Protein AF-A0AAD5X9J0-F1 (afdb_monomer)

Nearest PDB structures (foldseek):
  5xuk-assembly1_A  TM=8.254E-01  e=4.945E-06  Helicobacter pylori 26695
  3hqj-assembly1_A  TM=7.971E-01  e=2.327E-04  Mycobacterium tuberculosis

Mean predicted aligned error: 8.03 Å

InterPro domains:
  IPR004568 Phosphopantetheine-protein transferase domain [TIGR00556] (50-152)
  IPR008278 4'-phosphopantetheinyl transferase domain [PF01648] (5-153)
  IPR037143 4'-phosphopantetheinyl transferase domain superfamily [G3DSA:3.90.470.20] (1-153)
  IPR037143 4'-phosphopantetheinyl transferase domain superfamily [SSF56214] (1-153)

Radius of gyration: 17.41 Å; Cα contacts (8 Å, |Δi|>4): 198; chains: 1; bounding box: 41×39×53 Å

Foldseek 3Di:
DQLFWFKFKFQLVVLLVQQLCLDPPPCVVPVPDDDDDDPCSDRDPVSLLVVLVQQAAPVRSVVVCCVQPNPPDDPPPPCSSSVSSQVSQQSVGFVRRVQRSNPPVDHDGSNQWHFDADPNATDIDGDPVVCVVVPDDPDHKDWDDDPSMIMMD

pLDDT: mean 83.82, std 18.39, range [39.28, 98.69]

Secondary structure (DSSP, 8-state):
-------EEEEHHHHHHHHHT--SSS-TTTTTS--S--S-----HHHHHHHHHHHS-HHHHHHHHHHHH-TTS-TT-TTHHHHHHHHHHHHHHHHHHHHHHHTTT----GGGEEEEEETTEEEEEE-HHHHHHH-S------EEEETTEEEE-

Solvent-accessible surface area (backbone atoms only — not comparable to full-atom values): 9010 Å² total; per-residue (Å²): 133,85,86,59,69,29,65,30,75,28,55,21,66,60,43,35,51,56,43,54,49,64,62,87,87,75,42,91,80,57,77,86,68,75,84,83,90,74,97,70,66,72,72,50,72,71,42,41,54,57,55,45,60,65,58,37,17,75,72,50,44,52,54,47,43,56,72,77,64,38,91,84,59,71,95,75,58,86,56,48,64,58,57,52,14,45,54,51,20,34,52,49,10,40,50,50,5,52,38,46,15,39,47,91,86,43,89,70,55,51,65,39,43,35,78,46,73,58,97,86,40,58,38,70,47,67,36,65,77,58,34,74,74,67,44,91,75,94,70,78,50,49,74,52,70,59,97,60,33,16,32,12,59

Structure (mmCIF, N/CA/C/O backbone):
data_AF-A0AAD5X9J0-F1
#
_entry.id   AF-A0AAD5X9J0-F1
#
loop_
_atom_site.group_PDB
_atom_site.id
_atom_site.type_symbol
_atom_site.label_atom_id
_atom_site.label_alt_id
_atom_site.label_comp_id
_atom_site.label_asym_id
_atom_site.label_entity_id
_atom_site.label_seq_id
_atom_site.pdbx_PDB_ins_code
_atom_site.Cartn_x
_atom_site.Cartn_y
_atom_site.Cartn_z
_atom_site.occupancy
_atom_site.B_iso_or_equiv
_atom_site.auth_seq_id
_atom_site.auth_comp_id
_atom_site.auth_asym_id
_atom_site.auth_atom_id
_atom_site.pdbx_PDB_model_num
ATOM 1 N N . MET A 1 1 ? -14.817 -6.386 18.910 1.00 78.44 1 MET A N 1
ATOM 2 C CA . MET A 1 1 ? -15.729 -5.735 17.944 1.00 78.44 1 MET A CA 1
ATOM 3 C C . MET A 1 1 ? -14.924 -5.426 16.692 1.00 78.44 1 MET A C 1
ATOM 5 O O . MET A 1 1 ? -13.775 -5.030 16.839 1.00 78.44 1 MET A O 1
ATOM 9 N N . ILE A 1 2 ? -15.467 -5.673 15.500 1.00 89.50 2 ILE A N 1
ATOM 10 C CA . ILE A 1 2 ? -14.794 -5.347 14.232 1.00 89.50 2 ILE A CA 1
ATOM 11 C C . ILE A 1 2 ? -15.065 -3.870 13.928 1.00 89.50 2 ILE A C 1
ATOM 13 O O . ILE A 1 2 ? -16.224 -3.467 13.959 1.00 89.50 2 ILE A O 1
ATOM 17 N N . LEU A 1 3 ? -14.015 -3.079 13.669 1.00 91.62 3 LEU A N 1
ATOM 18 C CA . LEU A 1 3 ? -14.153 -1.658 13.314 1.00 91.62 3 LEU A CA 1
ATOM 19 C C . LEU A 1 3 ? -14.669 -1.487 11.878 1.00 91.62 3 LEU A C 1
ATOM 21 O O . LEU A 1 3 ? -15.542 -0.665 11.631 1.00 91.62 3 LEU A O 1
ATOM 25 N N . GLY A 1 4 ? -14.160 -2.299 10.953 1.00 95.69 4 GLY A N 1
ATOM 26 C CA . GLY A 1 4 ? -14.599 -2.330 9.566 1.00 95.69 4 GLY A CA 1
ATOM 27 C C . GLY A 1 4 ? -13.731 -3.255 8.721 1.00 95.69 4 GLY A C 1
ATOM 28 O O . GLY A 1 4 ? -12.781 -3.865 9.216 1.00 95.69 4 GLY A O 1
ATOM 29 N N . ILE A 1 5 ? -14.087 -3.362 7.444 1.00 97.12 5 ILE A N 1
ATOM 30 C CA . ILE A 1 5 ? -13.341 -4.093 6.417 1.00 97.12 5 ILE A CA 1
ATOM 31 C C . ILE A 1 5 ? -13.110 -3.164 5.230 1.00 97.12 5 ILE A C 1
ATOM 33 O O . ILE A 1 5 ? -13.924 -2.282 4.956 1.00 97.12 5 ILE A O 1
ATOM 37 N N . GLY A 1 6 ? -12.016 -3.366 4.509 1.00 97.94 6 GLY A N 1
ATOM 38 C CA . GLY A 1 6 ? -11.713 -2.587 3.322 1.00 97.94 6 GLY A CA 1
ATOM 39 C C . GLY A 1 6 ? -11.042 -3.447 2.272 1.00 97.94 6 GLY A C 1
ATOM 40 O O . GLY A 1 6 ? -10.430 -4.457 2.581 1.00 97.94 6 GLY A O 1
ATOM 41 N N . CYS A 1 7 ? -11.205 -3.061 1.015 1.00 98.31 7 CYS A N 1
ATOM 42 C CA . CYS A 1 7 ? -10.576 -3.718 -0.119 1.00 98.31 7 CYS A CA 1
ATOM 43 C C . CYS A 1 7 ? -10.254 -2.659 -1.170 1.00 98.31 7 CYS A C 1
ATOM 45 O O . CYS A 1 7 ? -11.025 -1.709 -1.365 1.00 98.31 7 CYS A O 1
ATOM 47 N N . ASP A 1 8 ? -9.117 -2.795 -1.840 1.00 98.69 8 ASP A N 1
ATOM 48 C CA . ASP A 1 8 ? -8.742 -1.925 -2.946 1.00 98.69 8 ASP A CA 1
ATOM 49 C C . ASP A 1 8 ? -7.950 -2.667 -4.019 1.00 98.69 8 ASP A C 1
ATOM 51 O O . ASP A 1 8 ? -7.191 -3.587 -3.719 1.00 98.69 8 ASP A O 1
ATOM 55 N N . ILE A 1 9 ? -8.124 -2.243 -5.272 1.00 98.50 9 ILE A N 1
ATOM 56 C CA . ILE A 1 9 ? -7.414 -2.781 -6.431 1.00 98.50 9 ILE A CA 1
ATOM 57 C C . ILE A 1 9 ? -6.812 -1.645 -7.259 1.00 98.50 9 ILE A C 1
ATOM 59 O O . ILE A 1 9 ? -7.470 -0.666 -7.610 1.00 98.50 9 ILE A O 1
ATOM 63 N N . VAL A 1 10 ? -5.543 -1.799 -7.620 1.00 98.50 10 VAL A N 1
ATOM 64 C CA . VAL A 1 10 ? -4.735 -0.790 -8.297 1.00 98.50 10 VAL A CA 1
ATOM 65 C C . VAL A 1 10 ? -4.155 -1.376 -9.575 1.00 98.50 10 VAL A C 1
ATOM 67 O O . VAL A 1 10 ? -3.466 -2.392 -9.561 1.00 98.50 10 VAL A O 1
ATOM 70 N N . LYS A 1 11 ? -4.374 -0.696 -10.703 1.00 98.25 11 LYS A N 1
ATOM 71 C CA . LYS A 1 11 ? -3.711 -1.024 -11.971 1.00 98.25 11 LYS A CA 1
ATOM 72 C C . LYS A 1 11 ? -2.246 -0.582 -11.919 1.00 98.25 11 LYS A C 1
ATOM 74 O O . LYS A 1 11 ? -1.971 0.618 -11.878 1.00 98.25 11 LYS A O 1
ATOM 79 N N . VAL A 1 12 ? -1.305 -1.519 -11.989 1.00 96.81 12 VAL A N 1
ATOM 80 C CA . VAL A 1 12 ? 0.145 -1.268 -11.851 1.00 96.81 12 VAL A CA 1
ATOM 81 C C . VAL A 1 12 ? 0.645 -0.278 -12.905 1.00 96.81 12 VAL A C 1
ATOM 83 O O . VAL A 1 12 ? 1.394 0.648 -12.590 1.00 96.81 12 VAL A O 1
ATOM 86 N N . ALA A 1 13 ? 0.126 -0.371 -14.134 1.00 92.69 13 ALA A N 1
ATOM 87 C CA . ALA A 1 13 ? 0.456 0.561 -15.212 1.00 92.69 13 ALA A CA 1
ATOM 88 C C . ALA A 1 13 ? 0.168 2.033 -14.852 1.00 92.69 13 ALA A C 1
ATOM 90 O O . ALA A 1 13 ? 0.903 2.917 -15.286 1.00 92.69 13 ALA A O 1
ATOM 91 N N . ARG A 1 14 ? -0.854 2.316 -14.024 1.00 93.88 14 ARG A N 1
ATOM 92 C CA . ARG A 1 14 ? -1.141 3.679 -13.543 1.00 93.88 14 ARG A CA 1
ATOM 93 C C . ARG A 1 14 ? -0.005 4.195 -12.664 1.00 93.88 14 ARG A C 1
ATOM 95 O O . ARG A 1 14 ? 0.415 5.337 -12.826 1.00 93.88 14 ARG A O 1
ATOM 102 N N . ILE A 1 15 ? 0.494 3.360 -11.755 1.00 93.44 15 ILE A N 1
ATOM 103 C CA . ILE A 1 15 ? 1.604 3.706 -10.861 1.00 93.44 15 ILE A CA 1
ATOM 104 C C . ILE A 1 15 ? 2.898 3.882 -11.658 1.00 93.44 15 ILE A C 1
ATOM 106 O O . ILE A 1 15 ? 3.611 4.862 -11.452 1.00 93.44 15 ILE A O 1
ATOM 110 N N . ARG A 1 16 ? 3.153 3.009 -12.638 1.00 89.00 16 ARG A N 1
ATOM 111 C CA . ARG A 1 16 ? 4.283 3.144 -13.565 1.00 89.00 16 ARG A CA 1
ATOM 112 C C . ARG A 1 16 ? 4.249 4.473 -14.318 1.00 89.00 16 ARG A C 1
ATOM 114 O O . ARG A 1 16 ? 5.220 5.220 -14.293 1.00 89.00 16 ARG A O 1
ATOM 121 N N . THR A 1 17 ? 3.104 4.826 -14.899 1.00 87.19 17 THR A N 1
ATOM 122 C CA . THR A 1 17 ? 2.933 6.118 -15.572 1.00 87.19 17 THR A CA 1
ATOM 123 C C . THR A 1 17 ? 3.171 7.298 -14.623 1.00 87.19 17 THR A C 1
ATOM 125 O O . THR A 1 17 ? 3.740 8.301 -15.041 1.00 87.19 17 THR A O 1
ATOM 128 N N . LEU A 1 18 ? 2.781 7.209 -13.347 1.00 86.38 18 LEU A N 1
ATOM 129 C CA . LEU A 1 18 ? 3.059 8.259 -12.356 1.00 86.38 18 LEU A CA 1
ATOM 130 C C . LEU A 1 18 ? 4.551 8.381 -12.011 1.00 86.38 18 LEU A C 1
ATOM 132 O O . LEU A 1 18 ? 5.038 9.498 -11.845 1.00 86.38 18 LEU A O 1
ATOM 136 N N . LEU A 1 19 ? 5.274 7.260 -11.953 1.00 82.88 19 LEU A N 1
ATOM 137 C CA . LEU A 1 19 ? 6.728 7.234 -11.761 1.00 82.88 19 LEU A CA 1
ATOM 138 C C . LEU A 1 19 ? 7.484 7.859 -12.942 1.00 82.88 19 LEU A C 1
ATOM 140 O O . LEU A 1 19 ? 8.460 8.580 -12.743 1.00 82.88 19 LEU A O 1
ATOM 144 N N . GLU A 1 20 ? 7.023 7.607 -14.167 1.00 76.81 20 GLU A N 1
ATOM 145 C CA . GLU A 1 20 ? 7.614 8.139 -15.403 1.00 76.81 20 GLU A CA 1
ATOM 146 C C . GLU A 1 20 ? 7.289 9.624 -15.624 1.00 76.81 20 GLU A C 1
ATOM 148 O O . GLU A 1 20 ? 8.097 10.378 -16.168 1.00 76.81 20 GLU A O 1
ATOM 153 N N . ARG A 1 21 ? 6.103 10.066 -15.189 1.00 69.38 21 ARG A N 1
ATOM 154 C CA . ARG A 1 21 ? 5.601 11.442 -15.332 1.00 69.38 21 ARG A CA 1
ATOM 155 C C . ARG A 1 21 ? 6.141 12.404 -14.277 1.00 69.38 21 ARG A C 1
ATOM 157 O O . ARG A 1 21 ? 5.451 13.369 -13.957 1.00 69.38 21 ARG A O 1
ATOM 164 N N . GLY A 1 22 ? 7.332 12.178 -13.720 1.00 58.81 22 GLY A N 1
ATOM 165 C CA . GLY A 1 22 ? 7.951 13.107 -12.773 1.00 58.81 22 GLY A CA 1
ATOM 166 C C . GLY A 1 22 ? 7.837 14.552 -13.276 1.00 58.81 22 GLY A C 1
ATOM 167 O O . GLY A 1 22 ? 8.589 14.931 -14.161 1.00 58.81 22 GLY A O 1
ATOM 168 N N . HIS A 1 23 ? 6.877 15.309 -12.706 1.00 50.34 23 HIS A N 1
ATOM 169 C CA . HIS A 1 23 ? 6.465 16.710 -12.954 1.00 50.34 23 HIS A CA 1
ATOM 170 C C . HIS A 1 23 ? 5.027 16.912 -13.493 1.00 50.34 23 HIS A C 1
ATOM 172 O O . HIS A 1 23 ? 4.786 16.915 -14.692 1.00 50.34 23 HIS A O 1
ATOM 178 N N . TRP A 1 24 ? 4.096 17.268 -12.592 1.00 42.25 24 TRP A N 1
ATOM 179 C CA . TRP A 1 24 ? 2.913 18.098 -12.920 1.00 42.25 24 TRP A CA 1
ATOM 180 C C . TRP A 1 24 ? 3.068 19.567 -12.464 1.00 42.25 24 TRP A C 1
ATOM 182 O O . TRP A 1 24 ? 2.289 20.428 -12.847 1.00 42.25 24 TRP A O 1
ATOM 192 N N . ARG A 1 25 ? 4.093 19.911 -11.664 1.00 40.75 25 ARG A N 1
ATOM 193 C CA . ARG A 1 25 ? 4.262 21.277 -11.115 1.00 40.75 25 ARG A CA 1
ATOM 194 C C . ARG A 1 25 ? 5.374 22.127 -11.742 1.00 40.75 25 ARG A C 1
ATOM 196 O O . ARG A 1 25 ? 5.513 23.273 -11.345 1.00 40.75 25 ARG A O 1
ATOM 203 N N . SER A 1 26 ? 6.142 21.610 -12.707 1.00 40.75 26 SER A N 1
ATOM 204 C CA . SER A 1 26 ? 7.256 22.361 -13.327 1.00 40.75 26 SER A CA 1
ATOM 205 C C . SER A 1 26 ? 7.171 22.505 -14.855 1.00 40.75 26 SER A C 1
ATOM 207 O O . SER A 1 26 ? 7.995 23.200 -15.439 1.00 40.75 26 SER A O 1
ATOM 209 N N . THR A 1 27 ? 6.209 21.862 -15.523 1.00 40.03 27 THR A N 1
ATOM 210 C CA . THR A 1 27 ? 6.203 21.693 -16.991 1.00 40.03 27 THR A CA 1
ATOM 211 C C . THR A 1 27 ? 5.146 22.491 -17.742 1.00 40.03 27 THR A C 1
ATOM 213 O O . THR A 1 27 ? 5.196 22.490 -18.966 1.00 40.03 27 THR A O 1
ATOM 216 N N . TYR A 1 28 ? 4.298 23.277 -17.069 1.00 41.53 28 TYR A N 1
ATOM 217 C CA . TYR A 1 28 ? 3.392 24.214 -17.760 1.00 41.53 28 TYR A CA 1
ATOM 218 C C . TYR A 1 28 ? 4.154 25.247 -18.627 1.00 41.53 28 TYR A C 1
ATOM 220 O O . TYR A 1 28 ? 3.583 25.886 -19.502 1.00 41.53 28 TYR A O 1
ATOM 228 N N . VAL A 1 29 ? 5.472 25.380 -18.420 1.00 44.31 29 VAL A N 1
ATOM 229 C CA . VAL A 1 29 ? 6.387 26.212 -19.219 1.00 44.31 29 VAL A CA 1
ATOM 230 C C . VAL A 1 29 ? 6.982 25.460 -20.428 1.00 44.31 29 VAL A C 1
ATOM 232 O O . VAL A 1 29 ? 7.399 26.085 -21.398 1.00 44.31 29 VAL A O 1
ATOM 235 N N . ALA A 1 30 ? 7.004 24.124 -20.420 1.00 45.28 30 ALA A N 1
ATOM 236 C CA . ALA A 1 30 ? 7.685 23.309 -21.434 1.00 45.28 30 ALA A CA 1
ATOM 237 C C . ALA A 1 30 ? 6.755 22.765 -22.537 1.00 45.28 30 ALA A C 1
ATOM 239 O O . ALA A 1 30 ? 7.238 22.260 -23.549 1.00 45.28 30 ALA A O 1
ATOM 240 N N . GLU A 1 31 ? 5.434 22.893 -22.378 1.00 44.38 3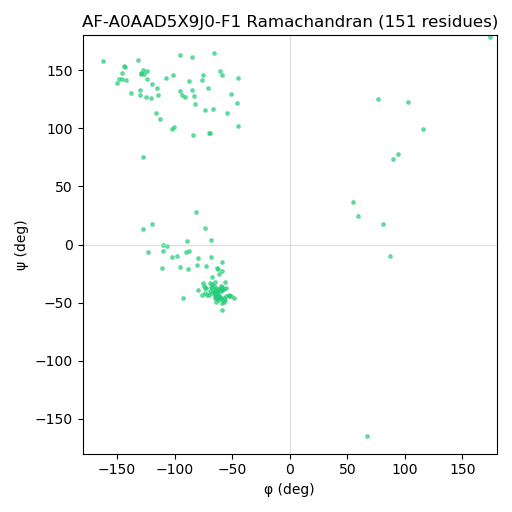1 GLU A N 1
ATOM 241 C CA . GLU A 1 31 ? 4.424 22.317 -23.282 1.00 44.38 31 GLU A CA 1
ATOM 242 C C . GLU A 1 31 ? 4.388 22.957 -24.687 1.00 44.38 31 GLU A C 1
ATOM 244 O O . GLU A 1 31 ? 3.732 22.438 -25.588 1.00 44.38 31 GLU A O 1
ATOM 249 N N . LYS A 1 32 ? 5.084 24.081 -24.912 1.00 42.16 32 LYS A N 1
ATOM 250 C CA . LYS A 1 32 ? 4.987 24.814 -26.185 1.00 42.16 32 LYS A CA 1
ATOM 251 C C . LYS A 1 32 ? 5.830 24.225 -27.318 1.00 42.16 32 LYS A C 1
ATOM 253 O O . LYS A 1 32 ? 5.554 24.537 -28.469 1.00 42.16 32 LYS A O 1
ATOM 258 N N . ASN A 1 33 ? 6.829 23.380 -27.055 1.00 43.34 33 ASN A N 1
ATOM 259 C CA . ASN A 1 33 ? 7.742 22.942 -28.113 1.00 43.34 33 ASN A CA 1
ATOM 260 C C . ASN A 1 33 ? 8.070 21.448 -28.053 1.00 43.34 33 ASN A C 1
ATOM 262 O O . ASN A 1 33 ? 8.583 20.959 -27.053 1.00 43.34 33 ASN A O 1
ATOM 266 N N . ARG A 1 34 ? 7.921 20.803 -29.218 1.00 44.78 34 ARG A N 1
ATOM 267 C CA . ARG A 1 34 ? 8.391 19.454 -29.596 1.00 44.78 34 ARG A CA 1
ATOM 268 C C . ARG A 1 34 ? 7.423 18.314 -29.301 1.00 44.78 34 ARG A C 1
ATOM 270 O O . ARG A 1 34 ? 7.634 17.440 -28.467 1.00 44.78 34 ARG A O 1
ATOM 277 N N . ARG A 1 35 ? 6.384 18.300 -30.139 1.00 47.28 35 ARG A N 1
ATOM 278 C CA . ARG A 1 35 ? 5.927 17.070 -30.790 1.00 47.28 35 ARG A CA 1
ATOM 279 C C . ARG A 1 35 ? 7.144 16.308 -31.334 1.00 47.28 35 ARG A C 1
ATOM 281 O O . ARG A 1 35 ? 8.052 16.935 -31.880 1.00 47.28 35 ARG A O 1
ATOM 288 N N . THR A 1 36 ? 7.066 14.981 -31.254 1.00 44.88 36 THR A N 1
ATOM 289 C CA . THR A 1 36 ? 7.988 13.974 -31.814 1.00 44.88 36 THR A CA 1
ATOM 290 C C . THR A 1 36 ? 9.316 13.776 -31.063 1.00 44.88 36 THR A C 1
ATOM 292 O O . THR A 1 36 ? 10.077 14.714 -30.880 1.00 44.88 36 THR A O 1
ATOM 295 N N . GLU A 1 37 ? 9.561 12.506 -30.695 1.00 39.28 37 GLU A N 1
ATOM 296 C CA . GLU A 1 37 ? 10.799 11.874 -30.184 1.00 39.28 37 GLU A CA 1
ATOM 297 C C . GLU A 1 37 ? 10.908 11.587 -28.663 1.00 39.28 37 GLU A C 1
ATOM 299 O O . GLU A 1 37 ? 10.885 12.474 -27.813 1.00 39.28 37 GLU A O 1
ATOM 304 N N . ASN A 1 38 ? 11.129 10.292 -28.368 1.00 39.50 38 ASN A N 1
ATOM 305 C CA . ASN A 1 38 ? 11.599 9.655 -27.121 1.00 39.50 38 ASN A CA 1
ATOM 306 C C . ASN A 1 38 ? 10.566 9.121 -26.105 1.00 39.50 38 ASN A C 1
ATOM 308 O O . ASN A 1 38 ? 10.388 9.646 -25.005 1.00 39.50 38 ASN A O 1
ATOM 312 N N . THR A 1 39 ? 10.007 7.948 -26.426 1.00 39.50 39 THR A N 1
ATOM 313 C CA . THR A 1 39 ? 9.156 7.092 -25.566 1.00 39.50 39 THR A CA 1
ATOM 314 C C . THR A 1 39 ? 9.921 6.333 -24.460 1.00 39.50 39 THR A C 1
ATOM 316 O O . THR A 1 39 ? 9.368 5.449 -23.821 1.00 39.50 39 THR A O 1
ATOM 319 N N . ILE A 1 40 ? 11.172 6.680 -24.144 1.00 46.06 40 ILE A N 1
ATOM 320 C CA . ILE A 1 40 ? 11.859 6.153 -22.949 1.00 46.06 40 ILE A CA 1
ATOM 321 C C . ILE A 1 40 ? 12.406 7.333 -22.150 1.00 46.06 40 ILE A C 1
ATOM 323 O O . ILE A 1 40 ? 13.599 7.642 -22.151 1.00 46.06 40 ILE A O 1
ATOM 327 N N . ARG A 1 41 ? 11.509 8.034 -21.452 1.00 47.47 41 ARG A N 1
ATOM 328 C CA . ARG A 1 41 ? 11.913 8.934 -20.369 1.00 47.47 41 ARG A CA 1
ATOM 329 C C . ARG A 1 41 ? 12.427 8.055 -19.228 1.00 47.47 41 ARG A C 1
ATOM 331 O O . ARG A 1 41 ? 11.643 7.511 -18.462 1.00 47.47 41 ARG A O 1
ATOM 338 N N . LYS A 1 42 ? 13.753 7.870 -19.166 1.00 54.84 42 LYS A N 1
ATOM 339 C CA . LYS A 1 42 ? 14.448 7.149 -18.087 1.00 54.84 42 LYS A CA 1
ATOM 340 C C . LYS A 1 42 ? 13.914 7.618 -16.733 1.00 54.84 42 LYS A C 1
ATOM 342 O O . LYS A 1 42 ? 14.020 8.802 -16.416 1.00 54.84 42 LYS A O 1
ATOM 347 N N . ILE A 1 43 ? 13.382 6.690 -15.940 1.00 56.22 43 ILE A N 1
ATOM 348 C CA . ILE A 1 43 ? 12.990 6.937 -14.552 1.00 56.22 43 ILE A CA 1
ATOM 349 C C . ILE A 1 43 ? 14.207 7.498 -13.808 1.00 56.22 43 ILE A C 1
ATOM 351 O O . ILE A 1 43 ? 15.221 6.820 -13.635 1.00 56.22 43 ILE A O 1
ATOM 355 N N . ARG A 1 44 ? 14.136 8.765 -13.393 1.00 62.78 44 ARG A N 1
ATOM 356 C CA . ARG A 1 44 ? 15.203 9.404 -12.619 1.00 62.78 44 ARG A CA 1
ATOM 357 C C . ARG A 1 44 ? 15.009 9.079 -11.137 1.00 62.78 44 ARG A C 1
ATOM 359 O O . ARG A 1 44 ? 13.912 9.241 -10.599 1.00 62.78 44 ARG A O 1
ATOM 366 N N . LYS A 1 45 ? 16.091 8.665 -10.459 1.00 63.97 45 LYS A N 1
ATOM 367 C CA . LYS A 1 45 ? 16.088 8.336 -9.017 1.00 63.97 45 LYS A CA 1
ATOM 368 C C . LYS A 1 45 ? 15.401 9.416 -8.146 1.00 63.97 45 LYS A C 1
ATOM 370 O O . LYS A 1 45 ? 14.558 9.039 -7.334 1.00 63.97 45 LYS A O 1
ATOM 375 N N . PRO A 1 46 ? 15.660 10.733 -8.320 1.00 61.97 46 PRO A N 1
ATOM 376 C CA . PRO A 1 46 ? 15.024 11.775 -7.505 1.00 61.97 46 PRO A CA 1
ATOM 377 C C . PRO A 1 46 ? 13.494 11.823 -7.632 1.00 61.97 46 PRO A C 1
ATOM 379 O O . PRO A 1 46 ? 12.800 12.007 -6.632 1.00 61.97 46 PRO A O 1
ATOM 382 N N . ASP A 1 47 ? 12.957 11.611 -8.836 1.00 76.62 47 ASP A N 1
ATOM 383 C CA . ASP A 1 47 ? 11.515 11.693 -9.093 1.00 76.62 47 ASP A CA 1
ATOM 384 C C . ASP A 1 47 ? 10.767 10.494 -8.508 1.00 76.62 47 ASP A C 1
ATOM 386 O O . ASP A 1 47 ? 9.697 10.651 -7.917 1.00 76.62 47 ASP A O 1
ATOM 390 N N . THR A 1 48 ? 11.376 9.307 -8.576 1.00 82.19 48 THR A N 1
ATOM 391 C CA . THR A 1 48 ? 10.819 8.101 -7.947 1.00 82.19 48 THR A CA 1
ATOM 392 C C . THR A 1 48 ? 10.726 8.254 -6.440 1.00 82.19 48 THR A C 1
ATOM 394 O O . THR A 1 48 ? 9.678 7.987 -5.861 1.00 82.19 48 THR A O 1
ATOM 397 N N . ILE A 1 49 ? 11.797 8.727 -5.795 1.00 85.81 49 ILE A N 1
ATOM 398 C CA . ILE A 1 49 ? 11.793 8.957 -4.347 1.00 85.81 49 ILE A CA 1
ATOM 399 C C . ILE A 1 49 ? 10.757 10.016 -3.970 1.00 85.81 49 ILE A C 1
ATOM 401 O O . ILE A 1 49 ? 10.061 9.865 -2.966 1.00 85.81 49 ILE A O 1
ATOM 405 N N . ARG A 1 50 ? 10.602 11.068 -4.782 1.00 86.00 50 ARG A N 1
ATOM 406 C CA . ARG A 1 50 ? 9.593 12.105 -4.547 1.00 86.00 50 ARG A CA 1
ATOM 407 C C . ARG A 1 50 ? 8.170 11.552 -4.597 1.00 86.00 50 ARG A C 1
ATOM 409 O O . ARG A 1 50 ? 7.373 11.911 -3.736 1.00 86.00 50 ARG A O 1
ATOM 416 N N . PHE A 1 51 ? 7.851 10.709 -5.575 1.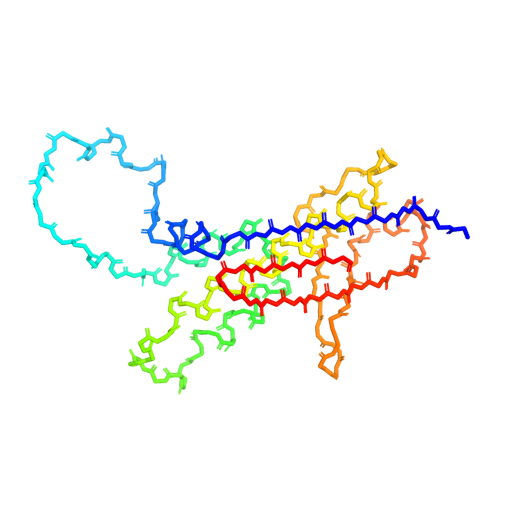00 87.94 51 PHE A N 1
ATOM 417 C CA . PHE A 1 51 ? 6.537 10.071 -5.649 1.00 87.94 51 PHE A CA 1
ATOM 418 C C . PHE A 1 51 ? 6.346 9.035 -4.534 1.00 87.94 51 PHE A C 1
ATOM 420 O O . PHE A 1 51 ? 5.318 9.042 -3.867 1.00 87.94 51 PHE A O 1
ATOM 427 N N . ALA A 1 52 ? 7.354 8.205 -4.258 1.00 91.75 52 ALA A N 1
ATOM 428 C CA . ALA A 1 52 ? 7.301 7.219 -3.182 1.00 91.75 52 ALA A CA 1
ATOM 429 C C . ALA A 1 52 ? 7.025 7.872 -1.817 1.00 91.75 52 ALA A C 1
ATOM 431 O O . ALA A 1 52 ? 6.217 7.354 -1.060 1.00 91.75 52 ALA A O 1
ATOM 432 N N . ARG A 1 53 ? 7.595 9.053 -1.539 1.00 91.75 53 ARG A N 1
ATOM 433 C CA . ARG A 1 53 ? 7.319 9.850 -0.324 1.00 91.75 53 ARG A CA 1
ATOM 434 C C . ARG A 1 53 ? 5.857 10.252 -0.128 1.00 91.75 53 ARG A C 1
ATOM 436 O O . ARG A 1 53 ? 5.489 10.600 0.985 1.00 91.75 53 ARG A O 1
ATOM 443 N N . PHE A 1 54 ? 5.057 10.288 -1.191 1.00 89.88 54 PHE A N 1
ATOM 444 C CA . PHE A 1 54 ? 3.627 10.567 -1.075 1.00 89.88 54 PHE A CA 1
ATOM 445 C C . PHE A 1 54 ? 2.865 9.364 -0.507 1.00 89.88 54 PHE A C 1
ATOM 447 O O . PHE A 1 54 ? 1.915 9.545 0.245 1.00 89.88 54 PHE A O 1
ATOM 454 N N . ILE A 1 55 ? 3.289 8.150 -0.867 1.00 92.75 55 ILE A N 1
ATOM 455 C CA . ILE A 1 55 ? 2.606 6.903 -0.507 1.00 92.75 55 ILE A CA 1
ATOM 456 C C . ILE A 1 55 ? 3.183 6.325 0.782 1.00 92.75 55 ILE A C 1
ATOM 458 O O . ILE A 1 55 ? 2.433 5.875 1.638 1.00 92.75 55 ILE A O 1
ATOM 462 N N . LEU A 1 56 ? 4.509 6.278 0.897 1.00 95.25 56 LEU A N 1
ATOM 463 C CA . LEU A 1 56 ? 5.239 5.533 1.918 1.00 95.25 56 LEU A CA 1
ATOM 464 C C . LEU A 1 56 ? 5.440 6.367 3.184 1.00 95.25 56 LEU A C 1
ATOM 466 O O . LEU A 1 56 ? 5.760 7.555 3.105 1.00 95.25 56 LEU A O 1
ATOM 470 N N . SER A 1 57 ? 5.318 5.724 4.346 1.00 93.69 57 SER A N 1
ATOM 471 C CA . SER A 1 57 ? 5.756 6.321 5.609 1.00 93.69 57 SER A CA 1
ATOM 472 C C . SER A 1 57 ? 7.285 6.491 5.624 1.00 93.69 57 SER A C 1
ATOM 474 O O . SER A 1 57 ? 7.978 5.888 4.796 1.00 93.69 57 SER A O 1
ATOM 476 N N . PRO A 1 58 ? 7.857 7.289 6.546 1.00 92.06 58 PRO A N 1
ATOM 477 C CA . PRO A 1 58 ? 9.309 7.435 6.653 1.00 92.06 58 PRO A CA 1
ATOM 478 C C . PRO A 1 58 ? 10.036 6.087 6.776 1.00 92.06 58 PRO A C 1
ATOM 480 O O . PRO A 1 58 ? 11.001 5.843 6.053 1.00 92.06 58 PRO A O 1
ATOM 483 N N . THR A 1 59 ? 9.519 5.177 7.605 1.00 90.81 59 THR A N 1
ATOM 484 C CA . THR A 1 59 ? 10.078 3.831 7.802 1.00 90.81 59 THR A CA 1
ATOM 485 C C . THR A 1 59 ? 10.032 3.003 6.517 1.00 90.81 59 THR A C 1
ATOM 487 O O . THR A 1 59 ? 11.026 2.391 6.121 1.00 90.81 59 THR A O 1
ATOM 490 N N . GLU A 1 60 ? 8.899 3.016 5.810 1.00 94.69 60 GLU A N 1
ATOM 491 C CA . GLU A 1 60 ? 8.762 2.308 4.534 1.00 94.69 60 GLU A CA 1
ATOM 492 C C . GLU A 1 60 ? 9.660 2.894 3.444 1.00 94.69 60 GLU A C 1
ATOM 494 O O . GLU A 1 60 ? 10.178 2.155 2.607 1.00 94.69 60 GLU A O 1
ATOM 499 N N . LEU A 1 61 ? 9.845 4.214 3.436 1.00 93.62 61 LEU A N 1
ATOM 500 C CA . LEU A 1 61 ? 10.674 4.898 2.456 1.00 93.62 61 LEU A CA 1
ATOM 501 C C . LEU A 1 61 ? 12.146 4.503 2.593 1.00 93.62 61 LEU A C 1
ATOM 503 O O . LEU A 1 61 ? 12.811 4.300 1.575 1.00 93.62 61 LEU A O 1
ATOM 507 N N . GLU A 1 62 ? 12.657 4.376 3.816 1.00 92.19 62 GLU A N 1
ATOM 508 C CA . GLU A 1 62 ? 14.027 3.909 4.040 1.00 92.19 62 GLU A CA 1
ATOM 509 C C . GLU A 1 62 ? 14.194 2.454 3.585 1.00 92.19 62 GLU A C 1
ATOM 511 O O . GLU A 1 62 ? 15.094 2.154 2.796 1.00 92.19 62 GLU A O 1
ATOM 516 N N . ALA A 1 63 ? 13.260 1.568 3.948 1.00 91.00 63 ALA A N 1
ATOM 517 C CA . ALA A 1 63 ? 13.260 0.187 3.461 1.00 91.00 63 ALA A CA 1
ATOM 518 C C . ALA A 1 63 ? 13.171 0.109 1.923 1.00 91.00 63 ALA A C 1
ATOM 520 O O . ALA A 1 63 ? 13.851 -0.697 1.286 1.00 91.00 63 ALA A O 1
ATOM 521 N N . PHE A 1 64 ? 12.372 0.980 1.303 1.00 92.56 64 PHE A N 1
ATOM 522 C CA . PHE A 1 64 ? 12.240 1.093 -0.148 1.00 92.56 64 PHE A CA 1
ATOM 523 C C . PHE A 1 64 ? 13.547 1.538 -0.813 1.00 92.56 64 PHE A C 1
ATOM 525 O O . PHE A 1 64 ? 13.974 0.927 -1.796 1.00 92.56 64 PHE A O 1
ATOM 532 N N . LYS A 1 65 ? 14.221 2.557 -0.265 1.00 91.44 65 LYS A N 1
ATOM 533 C CA . LYS A 1 65 ? 15.528 3.013 -0.760 1.00 91.44 65 LYS A CA 1
ATOM 534 C C . LYS A 1 65 ? 16.570 1.906 -0.690 1.00 91.44 65 LYS A C 1
ATOM 536 O O . LYS A 1 65 ? 17.249 1.661 -1.685 1.00 91.44 65 LYS A O 1
ATOM 541 N N . LEU A 1 66 ? 16.653 1.209 0.441 1.00 89.44 66 LEU A N 1
ATOM 542 C CA . LEU A 1 66 ? 17.571 0.084 0.620 1.00 89.44 66 LEU A CA 1
ATOM 543 C C . LEU A 1 66 ? 17.262 -1.055 -0.359 1.00 89.44 66 LEU A C 1
ATOM 545 O O . LEU A 1 66 ? 18.171 -1.616 -0.967 1.00 89.44 66 LEU A O 1
ATOM 549 N N . ARG A 1 67 ? 15.980 -1.368 -0.575 1.00 87.69 67 ARG A N 1
ATOM 550 C CA . ARG A 1 67 ? 15.560 -2.457 -1.465 1.00 87.69 67 ARG A CA 1
ATOM 551 C C . ARG A 1 67 ? 15.826 -2.170 -2.941 1.00 87.69 67 ARG A C 1
ATOM 553 O O . ARG A 1 67 ? 16.165 -3.098 -3.678 1.00 87.69 67 ARG A O 1
ATOM 560 N N . PHE A 1 68 ? 15.612 -0.941 -3.405 1.00 87.12 68 PHE A N 1
ATOM 561 C CA . PHE A 1 68 ? 15.612 -0.625 -4.840 1.00 87.12 68 PHE A CA 1
ATOM 562 C C . PHE A 1 68 ? 16.787 0.227 -5.316 1.00 87.12 68 PHE A C 1
ATOM 564 O O . PHE A 1 68 ? 17.089 0.206 -6.506 1.00 87.12 68 PHE A O 1
ATOM 571 N N . PHE A 1 69 ? 17.457 0.950 -4.421 1.00 83.94 69 PHE A N 1
ATOM 572 C CA . PHE A 1 69 ? 18.511 1.901 -4.776 1.00 83.94 69 PHE A CA 1
ATOM 573 C C . PHE A 1 69 ? 19.826 1.682 -4.017 1.00 83.94 69 PHE A C 1
ATOM 575 O O . PHE A 1 69 ? 20.692 2.557 -4.074 1.00 83.94 69 PHE A O 1
ATOM 582 N N . SER A 1 70 ? 20.002 0.544 -3.334 1.00 79.12 70 SER A N 1
ATOM 583 C CA . SER A 1 70 ? 21.278 0.191 -2.704 1.00 79.12 70 SER A CA 1
ATOM 584 C C . SER A 1 70 ? 22.418 0.124 -3.725 1.00 79.12 70 SER A C 1
ATOM 586 O O . SER A 1 70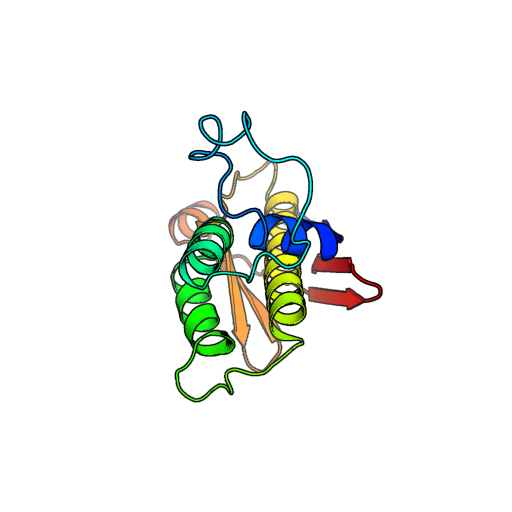 ? 22.230 -0.262 -4.879 1.00 79.12 70 SER A O 1
ATOM 588 N N . ALA A 1 71 ? 23.618 0.515 -3.290 1.00 61.69 71 ALA A N 1
ATOM 589 C CA . ALA A 1 71 ? 24.789 0.674 -4.155 1.00 61.69 71 ALA A CA 1
ATOM 590 C C . ALA A 1 71 ? 25.266 -0.631 -4.825 1.00 61.69 71 ALA A C 1
ATOM 592 O O . ALA A 1 71 ? 25.951 -0.568 -5.838 1.00 61.69 71 ALA A O 1
ATOM 593 N N . GLN A 1 72 ? 24.892 -1.795 -4.282 1.00 58.97 72 GLN A N 1
ATOM 594 C CA . GLN A 1 72 ? 25.251 -3.118 -4.811 1.00 58.97 72 GLN A CA 1
ATOM 595 C C . GLN A 1 72 ? 24.281 -3.656 -5.871 1.00 58.97 72 GLN A C 1
ATOM 597 O O . GLN A 1 72 ? 24.522 -4.727 -6.421 1.00 58.97 72 GLN A O 1
ATOM 602 N N . LYS A 1 73 ? 23.166 -2.970 -6.146 1.00 64.88 73 LYS A N 1
ATOM 603 C CA . LYS A 1 73 ? 22.191 -3.461 -7.119 1.00 64.88 73 LYS A CA 1
ATOM 604 C C . LYS A 1 73 ? 22.636 -3.091 -8.530 1.00 64.88 73 LYS A C 1
ATOM 606 O O . LYS A 1 73 ? 22.808 -1.907 -8.824 1.00 64.88 73 LYS A O 1
ATOM 611 N N . ASP A 1 74 ? 22.818 -4.106 -9.373 1.00 54.75 74 ASP A N 1
ATOM 612 C CA . ASP A 1 74 ? 23.289 -3.944 -10.746 1.00 54.75 74 ASP A CA 1
ATOM 613 C C . ASP A 1 74 ? 22.469 -2.888 -11.493 1.00 54.75 74 ASP A C 1
ATOM 615 O O . ASP A 1 74 ? 21.236 -2.908 -11.523 1.00 54.75 74 ASP A O 1
ATOM 619 N N . SER A 1 75 ? 23.171 -1.943 -12.113 1.00 57.22 75 SER A N 1
ATOM 620 C CA . SER A 1 75 ? 22.586 -0.784 -12.803 1.00 57.22 75 SER A CA 1
ATOM 621 C C . SER A 1 75 ? 21.799 -1.128 -14.081 1.00 57.22 75 SER A C 1
ATOM 623 O O . SER A 1 75 ? 21.304 -0.224 -14.758 1.00 57.22 75 SER A O 1
ATOM 625 N N . LEU A 1 76 ? 21.655 -2.421 -14.388 1.00 61.09 76 LEU A N 1
ATOM 626 C CA . LEU A 1 76 ? 21.099 -2.967 -15.624 1.00 61.09 76 LEU A CA 1
ATOM 627 C C . LEU A 1 76 ? 19.841 -3.837 -15.414 1.00 61.09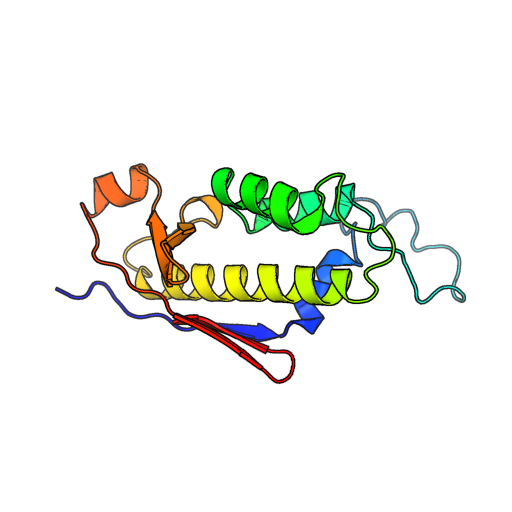 76 LEU A C 1
ATOM 629 O O . LEU A 1 76 ? 19.478 -4.595 -16.309 1.00 61.09 76 LEU A O 1
ATOM 633 N N . ASP A 1 77 ? 19.164 -3.749 -14.262 1.00 72.81 77 ASP A N 1
ATOM 634 C CA . ASP A 1 77 ? 17.879 -4.441 -14.048 1.00 72.81 77 ASP A CA 1
ATOM 635 C C . ASP A 1 77 ? 16.776 -3.787 -14.904 1.00 72.81 77 ASP A C 1
ATOM 637 O O . ASP A 1 77 ? 16.173 -2.779 -14.519 1.00 72.81 77 ASP A O 1
ATOM 641 N N . SER A 1 78 ? 16.523 -4.355 -16.087 1.00 74.44 78 SER A N 1
ATOM 642 C CA . SER A 1 78 ? 15.493 -3.896 -17.030 1.00 74.44 78 SER A CA 1
ATOM 643 C C . SER A 1 78 ? 14.074 -3.982 -16.457 1.00 74.44 78 SER A C 1
ATOM 645 O O . SER A 1 78 ? 13.189 -3.255 -16.907 1.00 74.44 78 SER A O 1
ATOM 647 N N . GLU A 1 79 ? 13.859 -4.806 -15.429 1.00 83.44 79 GLU A N 1
ATOM 648 C CA . GLU A 1 79 ? 12.569 -4.984 -14.761 1.00 83.44 79 GLU A CA 1
ATOM 649 C C . GLU A 1 79 ? 12.368 -4.022 -13.583 1.00 83.44 79 GLU A C 1
ATOM 651 O O . GLU A 1 79 ? 11.279 -3.972 -13.005 1.00 83.44 79 GLU A O 1
ATOM 656 N N . LEU A 1 80 ? 13.388 -3.241 -13.205 1.00 82.75 80 LEU A N 1
ATOM 657 C CA . LEU A 1 80 ? 13.319 -2.319 -12.070 1.00 82.75 80 LEU A CA 1
ATOM 658 C C . LEU A 1 80 ? 12.090 -1.386 -12.114 1.00 82.75 80 LEU A C 1
ATOM 660 O O . LEU A 1 80 ? 11.435 -1.258 -11.076 1.00 82.75 80 LEU A O 1
ATOM 664 N N . PRO A 1 81 ? 11.720 -0.762 -13.255 1.00 83.88 81 PRO A N 1
ATOM 665 C CA . PRO A 1 81 ? 10.508 0.054 -13.354 1.00 83.88 81 PRO A CA 1
ATOM 666 C C . PRO A 1 81 ? 9.236 -0.686 -12.938 1.00 83.88 81 PRO A C 1
ATOM 668 O O . PRO A 1 81 ? 8.415 -0.143 -12.198 1.00 83.88 81 PRO A O 1
ATOM 671 N N . GLU A 1 82 ? 9.090 -1.932 -13.387 1.00 87.94 82 GLU A N 1
ATOM 672 C CA . GLU A 1 82 ? 7.914 -2.749 -13.107 1.00 87.94 82 GLU A CA 1
ATOM 673 C C . GLU A 1 82 ? 7.913 -3.197 -11.642 1.00 87.94 82 GLU A C 1
ATOM 675 O O . GLU A 1 82 ? 6.908 -3.043 -10.955 1.00 87.94 82 GLU A O 1
ATOM 680 N N . LYS A 1 83 ? 9.065 -3.628 -11.108 1.00 91.44 83 LYS A N 1
ATOM 681 C CA . LYS A 1 83 ? 9.218 -3.990 -9.687 1.00 91.44 83 LYS A 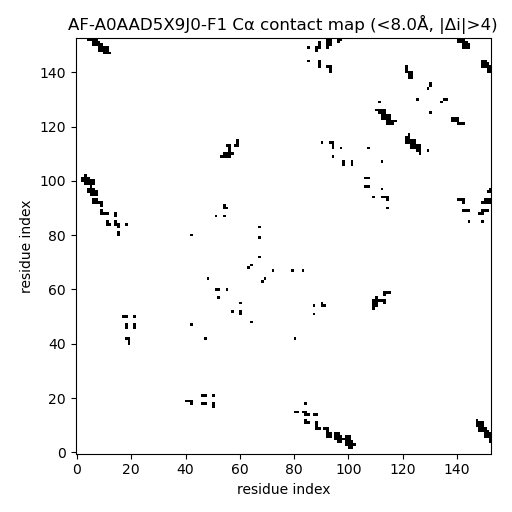CA 1
ATOM 682 C C . LYS A 1 83 ? 8.909 -2.812 -8.752 1.00 91.44 83 LYS A C 1
ATOM 684 O O . LYS A 1 83 ? 8.269 -3.001 -7.716 1.00 91.44 83 LYS A O 1
ATOM 689 N N . LEU A 1 84 ? 9.342 -1.598 -9.109 1.00 92.44 84 LEU A N 1
ATOM 690 C CA . LEU A 1 84 ? 9.035 -0.362 -8.379 1.00 92.44 84 LEU A CA 1
ATOM 691 C C . LEU A 1 84 ? 7.536 -0.052 -8.413 1.00 92.44 84 LEU A C 1
ATOM 693 O O . LEU A 1 84 ? 6.935 0.216 -7.370 1.00 92.44 84 LEU A O 1
ATOM 697 N N . ALA A 1 85 ? 6.936 -0.093 -9.606 1.00 93.50 85 ALA A N 1
ATOM 698 C CA . ALA A 1 85 ? 5.519 0.179 -9.794 1.00 93.50 85 ALA A CA 1
ATOM 699 C C . ALA A 1 85 ? 4.648 -0.827 -9.035 1.00 93.50 85 ALA A C 1
ATOM 701 O O . ALA A 1 85 ? 3.716 -0.421 -8.348 1.00 93.50 85 ALA A O 1
ATOM 702 N N . LEU A 1 86 ? 4.985 -2.114 -9.104 1.00 95.94 86 LEU A N 1
ATOM 703 C CA . LEU A 1 86 ? 4.286 -3.195 -8.418 1.00 95.94 86 LEU A CA 1
ATOM 704 C C . LEU A 1 86 ? 4.361 -3.047 -6.895 1.00 95.94 86 LEU A C 1
ATOM 706 O O . LEU A 1 86 ? 3.342 -3.139 -6.212 1.00 95.94 86 LEU A O 1
ATOM 710 N N . PHE A 1 87 ? 5.549 -2.740 -6.361 1.00 96.00 87 PHE A N 1
ATOM 711 C CA . PHE A 1 87 ? 5.729 -2.484 -4.932 1.00 96.00 87 PHE A CA 1
ATOM 712 C C . PHE A 1 87 ? 4.856 -1.317 -4.454 1.00 96.00 87 PHE A C 1
ATOM 714 O O . PHE A 1 87 ? 4.118 -1.448 -3.476 1.00 96.00 87 PHE A O 1
ATOM 721 N N . LEU A 1 88 ? 4.914 -0.180 -5.156 1.00 96.31 88 LEU A N 1
ATOM 722 C CA . LEU A 1 88 ? 4.129 1.000 -4.799 1.00 96.31 88 LEU A CA 1
ATOM 723 C C . LEU A 1 88 ? 2.625 0.779 -5.006 1.00 96.31 88 LEU A C 1
ATOM 725 O O . LEU A 1 88 ? 1.842 1.281 -4.208 1.00 96.31 88 LEU A O 1
ATOM 729 N N . ALA A 1 89 ? 2.214 0.002 -6.011 1.00 97.94 89 ALA A N 1
ATOM 730 C CA . ALA A 1 89 ? 0.817 -0.369 -6.228 1.00 97.94 89 ALA A CA 1
ATOM 731 C C . ALA A 1 89 ? 0.267 -1.218 -5.075 1.00 97.94 89 ALA A C 1
ATOM 733 O O . ALA A 1 89 ? -0.824 -0.938 -4.587 1.00 97.94 89 ALA A O 1
ATOM 734 N N . GLY A 1 90 ? 1.034 -2.197 -4.587 1.00 98.00 90 GLY A N 1
ATOM 735 C CA . GLY A 1 90 ? 0.642 -2.991 -3.420 1.00 98.00 90 GLY A CA 1
ATOM 736 C C . GLY A 1 90 ? 0.515 -2.145 -2.150 1.00 98.00 90 GLY A C 1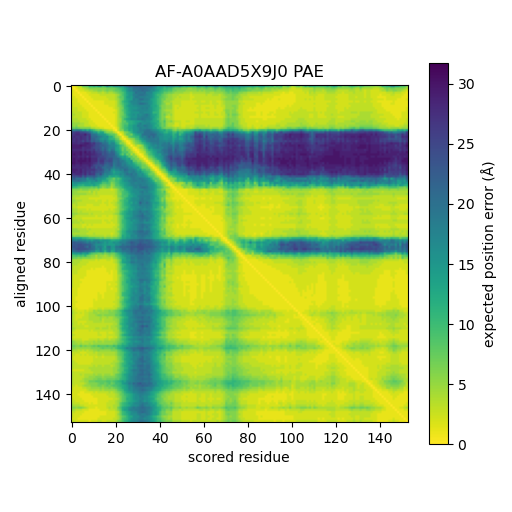
ATOM 737 O O . GLY A 1 90 ? -0.432 -2.315 -1.386 1.00 98.00 90 GLY A O 1
ATOM 738 N N . ARG A 1 91 ? 1.430 -1.189 -1.933 1.00 97.81 91 ARG A N 1
ATOM 739 C CA . ARG A 1 91 ? 1.344 -0.239 -0.806 1.00 97.81 91 ARG A CA 1
ATOM 740 C C . ARG A 1 91 ? 0.180 0.730 -0.938 1.00 97.81 91 ARG A C 1
ATOM 742 O O . ARG A 1 91 ? -0.464 1.023 0.062 1.00 97.81 91 ARG A O 1
ATOM 749 N N . TRP A 1 92 ? -0.112 1.176 -2.155 1.00 98.00 92 TRP A N 1
ATOM 750 C CA . TRP A 1 92 ? -1.298 1.972 -2.437 1.00 98.00 92 TRP A CA 1
ATOM 751 C C . TRP A 1 92 ? -2.565 1.211 -2.049 1.00 98.00 92 TRP A C 1
ATOM 753 O O . TRP A 1 92 ? -3.321 1.685 -1.206 1.00 98.00 92 TRP A O 1
ATOM 763 N N . ALA A 1 93 ? -2.745 0.008 -2.602 1.00 98.56 93 ALA A N 1
ATOM 764 C CA . ALA A 1 93 ? -3.920 -0.819 -2.353 1.00 98.56 93 ALA A CA 1
ATOM 765 C C . ALA A 1 93 ? -4.099 -1.114 -0.854 1.00 98.56 93 ALA A C 1
ATOM 767 O O . ALA A 1 93 ? -5.188 -0.951 -0.314 1.00 98.56 93 ALA A O 1
ATOM 768 N N . ALA A 1 94 ? -3.025 -1.491 -0.152 1.00 98.50 94 ALA A N 1
ATOM 769 C CA . ALA A 1 94 ? -3.086 -1.821 1.273 1.00 98.50 94 ALA A CA 1
ATOM 770 C C . ALA A 1 94 ? -3.499 -0.631 2.149 1.00 98.50 94 ALA A C 1
ATOM 772 O O . ALA A 1 94 ? -4.305 -0.782 3.068 1.00 98.50 94 ALA A O 1
ATOM 773 N N . LYS A 1 95 ? -2.972 0.563 1.863 1.00 98.12 95 LYS A N 1
ATOM 774 C CA . LYS A 1 95 ? -3.307 1.768 2.629 1.00 98.12 95 LYS A CA 1
ATOM 775 C C . LYS A 1 95 ? -4.721 2.263 2.333 1.00 98.12 95 LYS A C 1
ATOM 777 O O . LYS A 1 95 ? -5.413 2.664 3.261 1.00 98.12 95 LYS A O 1
ATOM 782 N N . GLU A 1 96 ? -5.183 2.166 1.088 1.00 98.38 96 GLU A N 1
ATOM 783 C CA . GLU A 1 96 ? -6.581 2.442 0.726 1.00 98.38 96 GLU A CA 1
ATOM 784 C C . GLU A 1 96 ? -7.547 1.437 1.370 1.00 98.38 96 GLU A C 1
ATOM 786 O O . GLU A 1 96 ? -8.587 1.829 1.895 1.00 98.38 96 GLU A O 1
ATOM 791 N N . ALA A 1 97 ? -7.203 0.145 1.395 1.00 98.50 97 ALA A N 1
ATOM 792 C CA . ALA A 1 97 ? -7.986 -0.867 2.102 1.00 98.50 97 ALA A CA 1
ATOM 793 C C . ALA A 1 97 ? -8.076 -0.549 3.606 1.00 98.50 97 ALA A C 1
ATOM 795 O O . ALA A 1 97 ? -9.171 -0.529 4.166 1.00 98.50 97 ALA A O 1
ATOM 796 N N . CYS A 1 98 ? -6.959 -0.188 4.245 1.00 97.81 98 CYS A N 1
ATOM 797 C CA . CYS A 1 98 ? -6.944 0.248 5.643 1.00 97.81 98 CYS A CA 1
ATOM 798 C C . CYS A 1 98 ? -7.800 1.509 5.870 1.00 97.81 98 CYS A C 1
ATOM 800 O O . CYS A 1 98 ? -8.625 1.541 6.784 1.00 97.81 98 CYS A O 1
ATOM 802 N N . TYR A 1 99 ? -7.681 2.513 4.995 1.00 97.62 99 TYR A N 1
ATOM 803 C CA . TYR A 1 99 ? -8.510 3.720 5.030 1.00 97.62 99 TYR A CA 1
ATOM 804 C C . TYR A 1 99 ? -10.006 3.385 4.974 1.00 97.62 99 TYR A C 1
ATOM 806 O O . TYR A 1 99 ? -10.784 3.878 5.790 1.00 97.62 99 TYR A O 1
ATOM 814 N N . LYS A 1 100 ? -10.415 2.508 4.050 1.00 97.81 100 LYS A N 1
ATOM 815 C CA . LYS A 1 100 ? -11.814 2.077 3.905 1.00 97.81 100 LYS A CA 1
ATOM 816 C C . LYS A 1 100 ? -12.315 1.311 5.129 1.00 97.81 100 LYS A C 1
ATOM 818 O O . LYS A 1 100 ? -13.450 1.527 5.527 1.00 97.81 100 LYS A O 1
ATOM 823 N N . ALA A 1 101 ? -11.470 0.484 5.746 1.00 97.31 101 ALA A N 1
ATOM 824 C CA . ALA A 1 101 ? -11.816 -0.243 6.965 1.00 97.31 101 ALA A CA 1
ATOM 825 C C . ALA A 1 101 ? -12.007 0.675 8.187 1.00 97.31 101 ALA A C 1
ATOM 827 O O . ALA A 1 101 ? -12.752 0.328 9.099 1.00 97.31 101 ALA A O 1
ATOM 828 N N . MET A 1 102 ? -11.336 1.831 8.225 1.00 95.50 102 MET A N 1
ATOM 829 C CA . MET A 1 102 ? -11.449 2.795 9.329 1.00 95.50 102 MET A CA 1
ATOM 830 C C . MET A 1 102 ? -12.474 3.907 9.075 1.00 95.50 102 MET A C 1
ATOM 832 O O . MET A 1 102 ? -12.929 4.554 10.020 1.00 95.50 102 MET A O 1
ATOM 836 N N . SER A 1 103 ? -12.855 4.144 7.821 1.00 94.06 103 SER A N 1
ATOM 837 C CA . SER A 1 103 ? -13.874 5.126 7.448 1.00 94.06 103 SER A CA 1
ATOM 838 C C . SER A 1 103 ? -15.289 4.603 7.754 1.00 94.06 103 SER A C 1
ATOM 840 O O . SER A 1 103 ? -15.555 3.424 7.533 1.00 94.06 103 SER A O 1
ATOM 842 N N . PRO A 1 104 ? -16.227 5.442 8.239 1.00 92.94 104 PRO A N 1
ATOM 843 C CA . PRO A 1 104 ? -16.112 6.884 8.490 1.00 92.94 104 PRO A CA 1
ATOM 844 C C . PRO A 1 104 ? -15.605 7.243 9.899 1.00 92.94 104 PRO A C 1
ATOM 846 O O . PRO A 1 104 ? -15.545 8.421 10.247 1.00 92.94 104 PRO A O 1
ATOM 849 N N . HIS A 1 105 ? -15.254 6.256 10.728 1.00 91.12 105 HIS A N 1
ATOM 850 C CA . HIS A 1 105 ? -14.877 6.459 12.134 1.00 91.12 105 HIS A CA 1
ATOM 851 C C . HIS A 1 105 ? -13.589 7.279 12.305 1.00 91.12 105 HIS A C 1
ATOM 853 O O . HIS A 1 105 ? -13.430 8.026 13.281 1.00 91.12 105 HIS A O 1
ATOM 859 N N . PHE A 1 106 ? -12.664 7.152 11.353 1.00 93.12 106 PHE A N 1
ATOM 860 C CA . PHE A 1 106 ? -11.423 7.907 11.325 1.00 93.12 106 PHE A CA 1
ATOM 861 C C . PHE A 1 106 ? -10.946 8.177 9.906 1.00 93.12 106 PHE A C 1
ATOM 863 O O . PHE A 1 106 ? -11.034 7.323 9.026 1.00 93.12 106 PHE A O 1
ATOM 870 N N . LYS A 1 107 ? -10.384 9.367 9.702 1.00 94.06 107 LYS A N 1
ATOM 871 C CA . LYS A 1 107 ? -9.777 9.758 8.436 1.00 94.06 107 LYS A CA 1
ATOM 872 C C . LYS A 1 107 ? -8.263 9.608 8.547 1.00 94.06 107 LYS A C 1
ATOM 874 O O . LYS A 1 107 ? -7.610 10.482 9.103 1.00 94.06 107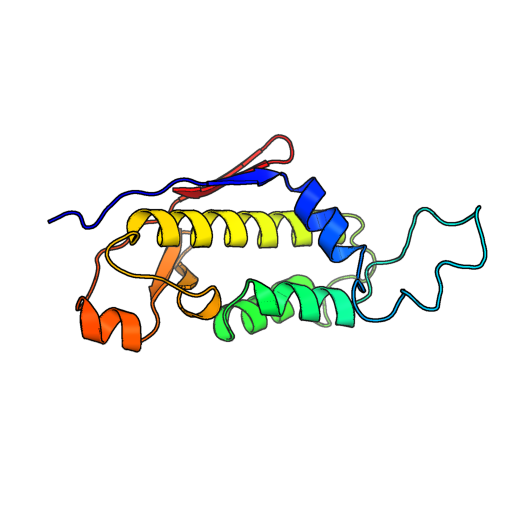 LYS A O 1
ATOM 879 N N . LEU A 1 108 ? -7.734 8.517 8.001 1.00 94.50 108 LEU A N 1
ATOM 880 C CA . LEU A 1 108 ? -6.292 8.294 7.904 1.00 94.50 108 LEU A CA 1
ATOM 881 C C . LEU A 1 108 ? -5.668 9.143 6.790 1.00 94.50 108 LEU A C 1
ATOM 883 O O . LEU A 1 108 ? -6.263 9.332 5.725 1.00 94.50 108 LEU A O 1
ATOM 887 N N . HIS A 1 109 ? -4.438 9.593 7.018 1.00 93.38 109 HIS A N 1
ATOM 888 C CA . HIS A 1 109 ? -3.526 10.057 5.978 1.00 93.38 109 HIS A CA 1
ATOM 889 C C . HIS A 1 109 ? -2.575 8.932 5.536 1.00 93.38 109 HIS A C 1
ATOM 891 O O . HIS A 1 109 ? -2.381 7.941 6.232 1.00 93.38 109 HIS A O 1
ATOM 897 N N . TRP A 1 110 ? -1.928 9.097 4.378 1.00 93.25 110 TRP A N 1
ATOM 898 C CA . TRP A 1 110 ? -0.975 8.117 3.833 1.00 93.25 110 TRP A CA 1
ATOM 899 C C . TRP A 1 110 ? 0.169 7.757 4.791 1.00 93.25 110 TRP A C 1
ATOM 901 O O . TRP A 1 110 ? 0.594 6.603 4.844 1.00 93.25 110 TRP A O 1
ATOM 911 N N . SER A 1 111 ? 0.669 8.744 5.538 1.00 90.88 111 SER A N 1
ATOM 912 C CA . SER A 1 111 ? 1.734 8.577 6.531 1.00 90.88 111 SER A CA 1
ATOM 913 C C . SER A 1 111 ? 1.285 7.862 7.801 1.00 90.88 111 SER A C 1
ATOM 915 O O . SER A 1 111 ? 2.141 7.367 8.527 1.00 90.88 111 SER A O 1
ATOM 917 N N . ASP A 1 112 ? -0.022 7.805 8.062 1.00 94.12 112 ASP A N 1
ATOM 918 C CA . ASP A 1 112 ? -0.579 7.258 9.305 1.00 94.12 112 ASP A CA 1
ATOM 919 C C . ASP A 1 112 ? -0.621 5.729 9.293 1.00 94.12 112 ASP A C 1
ATOM 921 O O . ASP A 1 112 ? -0.861 5.106 10.322 1.00 94.12 112 ASP A O 1
ATOM 925 N N . VAL A 1 113 ? -0.397 5.129 8.125 1.00 96.50 113 VAL A N 1
ATOM 926 C CA . VAL A 1 113 ? -0.388 3.686 7.910 1.00 96.50 113 VAL A CA 1
ATOM 927 C C . VAL A 1 113 ? 0.983 3.301 7.376 1.00 96.50 113 VAL A C 1
ATOM 929 O O . VAL A 1 113 ? 1.412 3.830 6.355 1.00 96.50 113 VAL A O 1
ATOM 932 N N . SER A 1 114 ? 1.653 2.350 8.012 1.00 96.81 114 SER A N 1
ATOM 933 C CA . SER A 1 114 ? 2.870 1.710 7.514 1.00 96.81 114 SER A CA 1
ATOM 934 C C . SER A 1 114 ? 2.594 0.234 7.257 1.00 96.81 114 SER A C 1
ATOM 936 O O . SER A 1 114 ? 1.997 -0.440 8.092 1.00 96.81 114 SER A O 1
ATOM 938 N N . ILE A 1 115 ? 3.035 -0.293 6.113 1.00 97.12 115 ILE A N 1
ATOM 939 C CA . ILE A 1 115 ? 2.958 -1.727 5.828 1.00 97.12 115 ILE A CA 1
ATOM 940 C C . ILE A 1 115 ? 4.340 -2.342 6.026 1.00 97.12 115 ILE A C 1
ATOM 942 O O . ILE A 1 115 ? 5.219 -2.284 5.150 1.00 97.12 115 ILE A O 1
ATOM 946 N N . LEU A 1 116 ? 4.517 -2.955 7.189 1.00 94.25 116 LEU A N 1
ATOM 947 C CA . LEU A 1 116 ? 5.747 -3.625 7.579 1.00 94.25 116 LEU A CA 1
ATOM 948 C C . LEU A 1 116 ? 5.761 -5.060 7.043 1.00 94.25 116 LEU A C 1
ATOM 950 O O . LEU A 1 116 ? 4.737 -5.609 6.636 1.00 94.25 116 LEU A O 1
ATOM 954 N N . ASN A 1 117 ? 6.950 -5.654 6.987 1.00 91.56 117 ASN A N 1
ATOM 955 C CA . ASN A 1 117 ? 7.126 -7.063 6.658 1.00 91.56 117 ASN A CA 1
ATOM 956 C C . ASN A 1 117 ? 7.718 -7.762 7.882 1.00 91.56 117 ASN A C 1
ATOM 958 O O . ASN A 1 117 ? 8.855 -7.478 8.254 1.00 91.56 117 ASN A O 1
ATOM 962 N N . VAL A 1 118 ? 6.940 -8.656 8.487 1.00 92.25 118 VAL A N 1
ATOM 963 C CA . VAL A 1 118 ? 7.358 -9.493 9.611 1.00 92.25 118 VAL A CA 1
ATOM 964 C C . VAL A 1 118 ? 7.389 -10.931 9.108 1.00 92.25 118 VAL A C 1
ATOM 966 O O . VAL A 1 118 ? 6.343 -11.503 8.818 1.00 92.25 118 VAL A O 1
ATOM 969 N N . GLU A 1 119 ? 8.589 -11.493 8.942 1.00 91.00 119 GLU A N 1
ATOM 970 C CA . GLU A 1 119 ? 8.798 -12.888 8.504 1.00 91.00 119 GLU A CA 1
ATOM 971 C C . GLU A 1 119 ? 8.095 -13.255 7.181 1.00 91.00 119 GLU A C 1
ATOM 973 O O . GLU A 1 119 ? 7.578 -14.352 6.995 1.00 91.00 119 GLU A O 1
ATOM 978 N N . GLY A 1 120 ? 8.044 -12.317 6.234 1.00 87.31 120 GLY A N 1
ATOM 979 C CA . GLY A 1 120 ? 7.364 -12.499 4.949 1.00 87.31 120 GLY A CA 1
ATOM 980 C C . GLY A 1 120 ? 5.876 -12.143 4.974 1.00 87.31 120 GLY A C 1
ATOM 981 O O . GLY A 1 120 ? 5.268 -12.034 3.909 1.00 87.31 120 GLY A O 1
ATOM 982 N N . LYS A 1 121 ? 5.288 -11.899 6.152 1.00 92.69 121 LYS A N 1
ATOM 983 C CA . LYS A 1 121 ? 3.886 -11.510 6.308 1.00 92.69 121 LYS A CA 1
ATOM 984 C C . LYS A 1 121 ? 3.743 -9.983 6.361 1.00 92.69 121 LYS A C 1
ATOM 986 O O . LYS A 1 121 ? 4.416 -9.336 7.167 1.00 92.69 121 LYS A O 1
ATOM 991 N N . PRO A 1 122 ? 2.861 -9.378 5.545 1.00 95.50 122 PRO A N 1
ATOM 992 C CA . PRO A 1 122 ? 2.572 -7.958 5.661 1.00 95.50 122 PRO A CA 1
ATOM 993 C C . PRO A 1 122 ? 1.766 -7.679 6.938 1.00 95.50 122 PRO A C 1
ATOM 995 O O . PRO A 1 122 ? 0.802 -8.382 7.248 1.00 95.50 122 PRO A O 1
ATOM 998 N N . THR A 1 123 ? 2.152 -6.641 7.674 1.00 95.75 123 THR A N 1
ATOM 999 C CA . THR A 1 123 ? 1.444 -6.169 8.872 1.00 95.75 123 THR A CA 1
ATOM 1000 C C . THR A 1 123 ? 1.179 -4.672 8.776 1.00 95.75 123 THR A C 1
ATOM 1002 O O . THR A 1 123 ? 1.964 -3.933 8.180 1.00 95.75 123 THR A O 1
ATOM 1005 N N . ILE A 1 124 ? 0.051 -4.230 9.334 1.00 96.50 124 ILE A N 1
ATOM 1006 C CA . ILE A 1 124 ? -0.287 -2.809 9.437 1.00 96.50 124 ILE A CA 1
ATOM 1007 C C . ILE A 1 124 ? 0.250 -2.288 10.765 1.00 96.50 124 ILE A C 1
ATOM 1009 O O . ILE A 1 124 ? -0.074 -2.826 11.821 1.00 96.50 124 ILE A O 1
ATOM 1013 N N . ASP A 1 125 ? 1.013 -1.210 10.685 1.00 95.31 125 ASP A N 1
ATOM 1014 C CA . ASP A 1 125 ? 1.422 -0.389 11.814 1.00 95.31 125 ASP A CA 1
ATOM 1015 C C . ASP A 1 125 ? 0.786 0.999 11.657 1.00 95.31 125 ASP A C 1
ATOM 1017 O O . ASP A 1 125 ? 0.832 1.587 10.572 1.00 95.31 125 ASP A O 1
ATOM 1021 N N . LEU A 1 126 ? 0.109 1.474 12.702 1.00 95.38 126 LEU A N 1
ATOM 1022 C CA . LEU A 1 126 ? -0.639 2.732 12.687 1.00 95.38 126 LEU A CA 1
ATOM 1023 C C . LEU A 1 126 ? 0.101 3.774 13.515 1.00 95.38 126 LEU A C 1
ATOM 1025 O O . LEU A 1 126 ? 0.648 3.453 14.563 1.00 95.38 126 LEU A O 1
ATOM 1029 N N . ALA A 1 127 ? 0.069 5.026 13.066 1.00 94.06 127 ALA A N 1
ATOM 1030 C CA . ALA A 1 127 ? 0.689 6.128 13.791 1.00 94.06 127 ALA A CA 1
ATOM 1031 C C . ALA A 1 127 ? 0.088 6.316 15.195 1.00 94.06 127 ALA A C 1
ATOM 1033 O O . ALA A 1 127 ? -1.109 6.089 15.408 1.00 94.06 127 ALA A O 1
ATOM 1034 N N . ASP A 1 128 ? 0.912 6.797 16.128 1.00 93.94 128 ASP A N 1
ATOM 1035 C CA . ASP A 1 128 ? 0.576 6.904 17.552 1.00 93.94 128 ASP A CA 1
ATOM 1036 C C . ASP A 1 128 ? -0.739 7.651 17.799 1.00 93.94 128 ASP A C 1
ATOM 1038 O O . ASP A 1 128 ? -1.598 7.146 18.514 1.00 93.94 128 ASP A O 1
ATOM 1042 N N . HIS A 1 129 ? -0.987 8.775 17.115 1.00 93.00 129 HIS A N 1
ATOM 1043 C CA . HIS A 1 129 ? -2.235 9.545 17.255 1.00 93.00 129 HIS A CA 1
ATOM 1044 C C . HIS A 1 129 ? -3.493 8.755 16.859 1.00 93.00 129 HIS A C 1
ATOM 1046 O O . HIS A 1 129 ? -4.598 9.043 17.319 1.00 93.00 129 HIS A O 1
ATOM 1052 N N . THR A 1 130 ? -3.349 7.753 15.988 1.00 92.88 130 THR A N 1
ATOM 1053 C CA . THR A 1 130 ? -4.442 6.839 15.634 1.00 92.88 130 THR A CA 1
ATOM 1054 C C . THR A 1 130 ? -4.669 5.830 16.760 1.00 92.88 130 THR A C 1
ATOM 1056 O O . THR A 1 130 ? -5.814 5.580 17.145 1.00 92.88 130 THR A O 1
ATOM 1059 N N . LEU A 1 131 ? -3.591 5.281 17.323 1.00 92.62 131 LEU A N 1
ATOM 1060 C CA . LEU A 1 131 ? -3.646 4.333 18.438 1.00 92.62 131 LEU A CA 1
ATOM 1061 C C . LEU A 1 131 ? -4.109 4.990 19.745 1.00 92.62 131 LEU A C 1
ATOM 1063 O O . LEU A 1 131 ? -4.824 4.360 20.514 1.00 92.62 131 LEU A O 1
ATOM 1067 N N . GLU A 1 132 ? -3.793 6.260 19.983 1.00 93.50 132 GLU A N 1
ATOM 1068 C CA . GLU A 1 132 ? -4.301 7.034 21.124 1.00 93.50 132 GLU A CA 1
ATOM 1069 C C . GLU A 1 132 ? -5.833 7.125 21.115 1.00 93.50 132 GLU A C 1
ATOM 1071 O O . GLU A 1 132 ? -6.472 7.067 22.164 1.00 93.50 132 GLU A O 1
ATOM 1076 N N . LYS A 1 133 ? -6.442 7.222 19.926 1.00 91.81 133 LYS A N 1
ATOM 1077 C CA . LYS A 1 133 ? -7.898 7.333 19.777 1.00 91.81 133 LYS A CA 1
ATOM 1078 C C . LYS A 1 133 ? -8.625 5.994 19.912 1.00 91.81 133 LYS A C 1
ATOM 1080 O O . LYS A 1 133 ? -9.726 5.956 20.458 1.00 91.81 133 LYS A O 1
ATOM 1085 N N . PHE A 1 134 ? -8.059 4.917 19.370 1.00 91.06 134 PHE A N 1
ATOM 1086 C CA . PHE A 1 134 ? -8.737 3.614 19.273 1.00 91.06 134 PHE A CA 1
ATOM 1087 C C . PHE A 1 134 ? -8.160 2.532 20.191 1.00 91.06 134 PHE A C 1
ATOM 1089 O O . PHE A 1 134 ? -8.716 1.437 20.274 1.00 91.06 134 PHE A O 1
ATOM 1096 N N . GLY A 1 135 ? -7.058 2.821 20.878 1.00 90.88 135 GLY A N 1
ATOM 1097 C CA . GLY A 1 135 ? -6.235 1.820 21.535 1.00 90.88 135 GLY A CA 1
ATOM 1098 C C . GLY A 1 135 ? -5.539 0.900 20.530 1.00 90.88 135 GLY A C 1
ATOM 1099 O O . GLY A 1 135 ? -5.467 1.159 19.325 1.00 90.88 135 GLY A O 1
ATOM 1100 N N . LYS A 1 136 ? -5.030 -0.225 21.036 1.00 88.50 136 LYS A N 1
ATOM 1101 C CA . LYS A 1 136 ? -4.427 -1.261 20.197 1.00 88.50 136 LYS A CA 1
ATOM 1102 C C . LYS A 1 136 ? -5.496 -1.908 19.313 1.00 88.50 136 LYS A C 1
ATOM 1104 O O . LYS A 1 136 ? -6.403 -2.573 19.811 1.00 88.50 136 LYS A O 1
ATOM 1109 N N . LEU A 1 137 ? -5.345 -1.760 18.000 1.00 90.12 137 LEU A N 1
ATOM 1110 C CA . LEU A 1 137 ? -6.186 -2.421 17.007 1.00 90.12 137 LEU A CA 1
ATOM 1111 C C . LEU A 1 137 ? -5.528 -3.718 16.530 1.00 90.12 137 LEU A C 1
ATOM 1113 O O . LEU A 1 137 ? -4.358 -3.733 16.155 1.00 90.12 137 LEU A O 1
ATOM 1117 N N . ASN A 1 138 ? -6.297 -4.806 16.506 1.00 91.88 138 ASN A N 1
ATOM 1118 C CA . ASN A 1 138 ? -5.883 -6.041 15.845 1.00 91.88 138 ASN A CA 1
ATOM 1119 C C . ASN A 1 138 ? -6.227 -5.926 14.358 1.00 91.88 138 ASN A C 1
ATOM 1121 O O . ASN A 1 138 ? -7.365 -6.174 13.958 1.00 91.88 138 ASN A O 1
ATOM 1125 N N . SER A 1 139 ? -5.255 -5.495 13.560 1.00 93.44 139 SER A N 1
ATOM 1126 C CA . SER A 1 139 ? -5.382 -5.332 12.115 1.00 93.44 139 SER A CA 1
ATOM 1127 C C . SER A 1 139 ? -4.736 -6.500 11.368 1.00 93.44 139 SER A C 1
ATOM 1129 O O . SER A 1 139 ? -3.724 -7.075 11.778 1.00 93.44 139 SER A O 1
ATOM 1131 N N . HIS A 1 140 ? -5.332 -6.849 10.234 1.00 95.56 140 HIS A N 1
ATOM 1132 C CA . HIS A 1 140 ? -4.801 -7.828 9.300 1.00 95.56 140 HIS A CA 1
ATOM 1133 C C . HIS A 1 140 ? -4.791 -7.207 7.912 1.00 95.56 140 HIS A C 1
ATOM 1135 O O . HIS A 1 140 ? -5.644 -6.381 7.601 1.00 95.56 140 HIS A O 1
ATOM 1141 N N . VAL A 1 141 ? -3.807 -7.592 7.106 1.00 98.00 141 VAL A N 1
ATOM 1142 C CA . VAL A 1 141 ? -3.730 -7.193 5.707 1.00 98.00 141 VAL A CA 1
ATOM 1143 C C . VAL A 1 141 ? -3.204 -8.356 4.889 1.00 98.00 141 VAL A C 1
ATOM 1145 O O . VAL A 1 141 ? -2.308 -9.086 5.319 1.00 98.00 141 VAL A O 1
ATOM 1148 N N . SER A 1 142 ? -3.757 -8.512 3.700 1.00 98.00 142 SER A N 1
ATOM 1149 C CA . SER A 1 142 ? -3.239 -9.378 2.656 1.00 98.00 142 SER A CA 1
ATOM 1150 C C . SER A 1 142 ? -3.009 -8.545 1.406 1.00 98.00 142 SER A C 1
ATOM 1152 O O . SER A 1 142 ? -3.772 -7.629 1.111 1.00 98.00 142 SER A O 1
ATOM 1154 N N . ILE A 1 143 ? -1.937 -8.840 0.676 1.00 98.12 143 ILE A N 1
ATOM 1155 C CA . ILE A 1 143 ? -1.608 -8.162 -0.578 1.00 98.12 143 ILE A CA 1
ATOM 1156 C C . ILE A 1 143 ? -1.330 -9.241 -1.612 1.00 98.12 143 ILE A C 1
ATOM 1158 O O . ILE A 1 143 ? -0.516 -10.130 -1.374 1.00 98.12 143 ILE A O 1
ATOM 1162 N N . SER A 1 144 ? -1.982 -9.137 -2.763 1.00 97.75 144 SER A N 1
ATOM 1163 C CA . SER A 1 144 ? -1.747 -10.002 -3.915 1.00 97.75 144 SER A CA 1
ATOM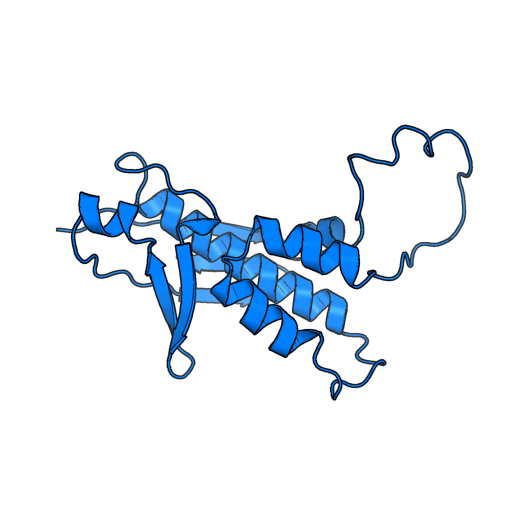 1164 C C . SER A 1 144 ? -1.587 -9.156 -5.172 1.00 97.75 144 SER A C 1
ATOM 1166 O O . SER A 1 144 ? -2.009 -7.999 -5.217 1.00 97.75 144 SER A O 1
ATOM 1168 N N . HIS A 1 145 ? -0.952 -9.702 -6.200 1.00 97.12 145 HIS A N 1
ATOM 1169 C CA . HIS A 1 145 ? -0.847 -9.043 -7.491 1.00 97.12 145 HIS A CA 1
ATOM 1170 C C . HIS A 1 145 ? -0.766 -10.067 -8.620 1.00 97.12 145 HIS A C 1
ATOM 1172 O O . HIS A 1 145 ? -0.054 -11.063 -8.512 1.00 97.12 145 HIS A O 1
ATOM 1178 N N . ASP A 1 146 ? -1.463 -9.797 -9.716 1.00 97.12 146 ASP A N 1
ATOM 1179 C CA . ASP A 1 146 ? -1.394 -10.583 -10.945 1.00 97.12 146 ASP A CA 1
ATOM 1180 C C . ASP A 1 146 ? -1.953 -9.771 -12.126 1.00 97.12 146 ASP A C 1
ATOM 1182 O O . ASP A 1 146 ? -2.686 -8.796 -11.933 1.00 97.12 146 ASP A O 1
ATOM 1186 N N . GLY A 1 147 ? -1.580 -10.124 -13.358 1.00 95.31 147 GLY A N 1
ATOM 1187 C CA . GLY A 1 147 ? -2.175 -9.563 -14.578 1.00 95.31 147 GLY A CA 1
ATOM 1188 C C . GLY A 1 147 ? -2.048 -8.040 -14.733 1.00 95.31 147 GLY A C 1
ATOM 1189 O O . GLY A 1 147 ? -2.869 -7.411 -15.400 1.00 95.31 147 GLY A O 1
ATOM 1190 N N . GLY A 1 148 ? -1.051 -7.413 -14.098 1.00 96.75 148 GLY A N 1
ATOM 1191 C CA . GLY A 1 148 ? -0.883 -5.954 -14.095 1.00 96.75 148 GLY A CA 1
ATOM 1192 C C . GLY A 1 148 ? -1.772 -5.212 -13.088 1.00 96.75 148 GLY A C 1
ATOM 1193 O O . GLY A 1 148 ? -1.946 -3.992 -13.203 1.00 96.75 148 GLY A O 1
ATOM 1194 N N . TYR A 1 149 ? -2.311 -5.921 -12.095 1.00 98.44 149 TYR A N 1
ATOM 1195 C CA . TYR A 1 149 ? -3.074 -5.375 -10.976 1.00 98.44 149 TYR A CA 1
ATOM 1196 C C . TYR A 1 149 ? -2.459 -5.792 -9.639 1.00 98.44 149 TYR A C 1
ATOM 1198 O O . TYR A 1 149 ? -1.889 -6.871 -9.515 1.00 98.44 149 TYR A O 1
ATOM 1206 N N . ALA A 1 150 ? -2.603 -4.939 -8.630 1.00 98.56 150 ALA A N 1
ATOM 1207 C CA . ALA A 1 150 ? -2.336 -5.251 -7.232 1.00 98.56 150 ALA A CA 1
ATOM 1208 C C . ALA A 1 150 ? -3.626 -5.061 -6.431 1.00 98.56 150 ALA A C 1
ATOM 1210 O O . ALA A 1 150 ? -4.339 -4.088 -6.655 1.00 98.56 150 ALA A O 1
ATOM 1211 N N . ILE A 1 151 ? -3.923 -5.971 -5.513 1.00 98.62 151 ILE A N 1
ATOM 1212 C CA . ILE A 1 151 ? -5.101 -5.947 -4.646 1.00 98.62 151 ILE A CA 1
ATOM 1213 C C . ILE A 1 151 ? -4.668 -6.074 -3.188 1.00 98.62 151 ILE A C 1
ATOM 1215 O O . ILE A 1 151 ? -3.688 -6.761 -2.886 1.00 98.62 151 ILE A O 1
ATOM 1219 N N . ALA A 1 152 ? -5.402 -5.431 -2.287 1.00 98.69 152 ALA A N 1
ATOM 1220 C CA . ALA A 1 152 ? -5.248 -5.634 -0.856 1.00 98.69 152 ALA A CA 1
ATOM 1221 C C . ALA A 1 152 ? -6.589 -5.574 -0.125 1.00 98.69 152 ALA A C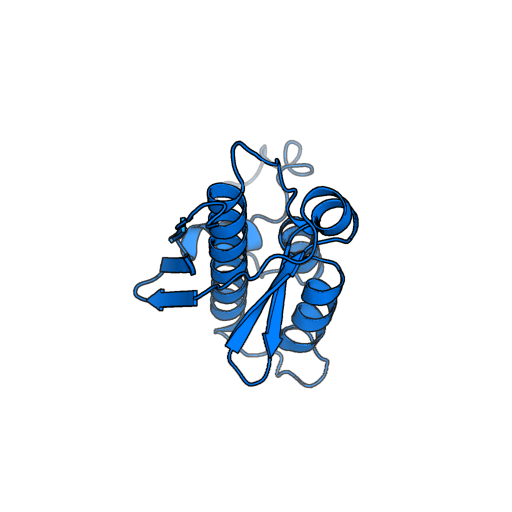 1
ATOM 1223 O O . ALA A 1 152 ? -7.521 -4.914 -0.591 1.00 98.69 152 ALA A O 1
ATOM 1224 N N . TYR A 1 153 ? -6.658 -6.263 1.011 1.00 97.56 153 TYR A N 1
ATOM 1225 C CA . TYR A 1 153 ? -7.812 -6.342 1.904 1.00 97.56 153 TYR A CA 1
ATOM 1226 C C . TYR A 1 153 ? -7.380 -6.665 3.336 1.00 97.56 153 TYR A C 1
ATOM 1228 O O . TYR A 1 153 ? -6.229 -7.144 3.504 1.00 97.56 153 TYR A O 1
#

Sequence (153 aa):
MILGIGCDIVKVARIRTLLERGHWRSTYVAEKNRRTENTIRKIRKPDTIRFARFILSPTELEAFKLRFFSAQKDSLDSELPEKLALFLAGRWAAKEACYKAMSPHFKLHWSDVSILNVEGKPTIDLADHTLEKFGKLNSHVSISHDGGYAIAY

Organism: NCBI:txid109957